Protein AF-A0A914VLB3-F1 (afdb_monomer_lite)

Secondary structure (DSSP, 8-state):
---SS-SS-TTTT-HHHHHHHHHHHTSHHHHHHHHHTHHHHHHHHHHH--SS---TTTHHHHHHHHHHHHHTTPPPPTT--HHHH--

Radius of gyration: 14.87 Å; chains: 1; bounding box: 30×30×35 Å

Structure (mmCIF, N/CA/C/O backbone):
data_AF-A0A914VLB3-F1
#
_entry.id   AF-A0A914VLB3-F1
#
loop_
_atom_site.group_PDB
_atom_site.id
_atom_site.type_symbol
_atom_site.label_atom_id
_atom_site.label_alt_id
_atom_site.label_comp_id
_atom_site.label_asym_id
_atom_site.label_entity_id
_atom_site.label_seq_id
_atom_site.pdbx_PDB_ins_code
_atom_site.Cartn_x
_atom_site.Cartn_y
_atom_site.Cartn_z
_atom_site.occupancy
_atom_site.B_iso_or_equiv
_atom_site.auth_seq_id
_atom_site.auth_comp_id
_atom_site.auth_asym_id
_atom_site.auth_atom_id
_atom_site.pdbx_PDB_model_num
ATOM 1 N N . MET A 1 1 ? 2.559 16.421 10.327 1.00 33.94 1 MET A N 1
ATOM 2 C CA . MET A 1 1 ? 2.846 16.433 8.876 1.00 33.94 1 MET A CA 1
ATOM 3 C C . MET A 1 1 ? 1.870 15.483 8.201 1.00 33.94 1 MET A C 1
ATOM 5 O O . MET A 1 1 ? 2.114 14.291 8.178 1.00 33.94 1 MET A O 1
ATOM 9 N N . CYS A 1 2 ? 0.731 16.004 7.748 1.00 38.94 2 CYS A N 1
ATOM 10 C CA . CYS A 1 2 ? -0.316 15.256 7.048 1.00 38.94 2 CYS A CA 1
ATOM 11 C C . CYS A 1 2 ? -0.679 16.084 5.807 1.00 38.94 2 CYS A C 1
ATOM 13 O O . CYS A 1 2 ? -1.554 16.945 5.862 1.00 38.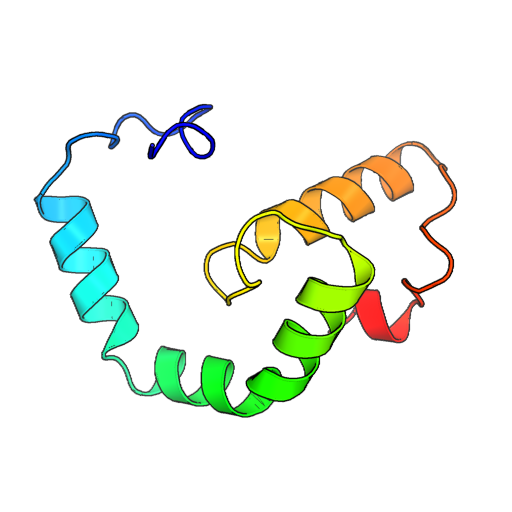94 2 CYS A O 1
ATOM 15 N N . ALA A 1 3 ? 0.134 15.984 4.752 1.00 41.44 3 ALA A N 1
ATOM 16 C CA . ALA A 1 3 ? 0.069 16.931 3.632 1.00 41.44 3 ALA A CA 1
ATOM 17 C C . ALA A 1 3 ? 0.161 16.301 2.237 1.00 41.44 3 ALA A C 1
ATOM 19 O O . ALA A 1 3 ? 0.049 17.033 1.262 1.00 41.44 3 ALA A O 1
ATOM 20 N N . LEU A 1 4 ? 0.318 14.981 2.104 1.00 46.50 4 LEU A N 1
ATOM 21 C CA . LEU A 1 4 ? 0.494 14.359 0.782 1.00 46.50 4 LEU A CA 1
ATOM 22 C C . LEU A 1 4 ? -0.757 13.657 0.229 1.00 46.50 4 LEU A C 1
ATOM 24 O O . LEU A 1 4 ? -0.729 13.188 -0.897 1.00 46.50 4 LEU A O 1
ATOM 28 N N . LEU A 1 5 ? -1.884 13.685 0.949 1.00 47.25 5 LEU A N 1
ATOM 29 C CA . LEU A 1 5 ? -3.205 13.249 0.455 1.00 47.25 5 LEU A CA 1
ATOM 30 C C . LEU A 1 5 ? -4.107 14.431 0.035 1.00 47.25 5 LEU A C 1
ATOM 32 O O . LEU A 1 5 ? -5.318 14.296 -0.105 1.00 47.25 5 LEU A O 1
ATOM 36 N N . LYS A 1 6 ? -3.522 15.625 -0.138 1.00 50.66 6 LYS A N 1
ATOM 37 C CA . LYS A 1 6 ? -4.229 16.916 -0.256 1.00 50.66 6 LYS A CA 1
ATOM 38 C C . LYS A 1 6 ? -4.484 17.404 -1.686 1.00 50.66 6 LYS A C 1
ATOM 40 O O . LYS A 1 6 ? -4.800 18.574 -1.872 1.00 50.66 6 LYS A O 1
ATOM 45 N N . ILE A 1 7 ? -4.355 16.551 -2.698 1.00 44.34 7 ILE A N 1
ATOM 46 C CA . ILE A 1 7 ? -4.601 16.944 -4.091 1.00 44.34 7 ILE A CA 1
ATOM 47 C C . ILE A 1 7 ? -5.824 16.172 -4.596 1.00 44.34 7 ILE A C 1
ATOM 49 O O . ILE A 1 7 ? -5.697 15.110 -5.188 1.00 44.34 7 ILE A O 1
ATOM 53 N N . GLY A 1 8 ? -7.019 1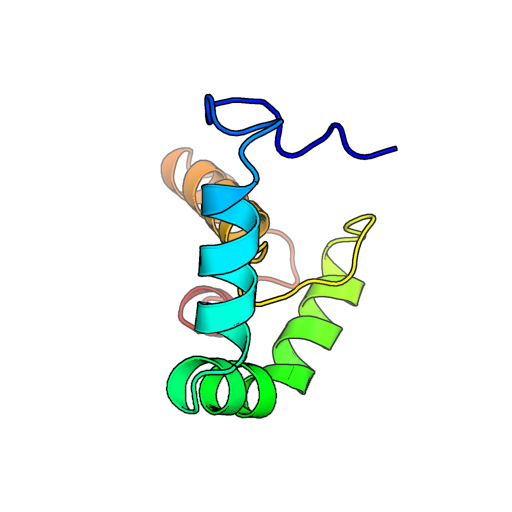6.699 -4.296 1.00 47.53 8 GLY A N 1
ATOM 54 C CA . GLY A 1 8 ? -8.273 16.294 -4.951 1.00 47.53 8 GLY A CA 1
ATOM 55 C C . GLY A 1 8 ? -9.512 16.169 -4.057 1.00 47.53 8 GLY A C 1
ATOM 56 O O . GLY A 1 8 ? -10.623 16.315 -4.555 1.00 47.53 8 GLY A O 1
AT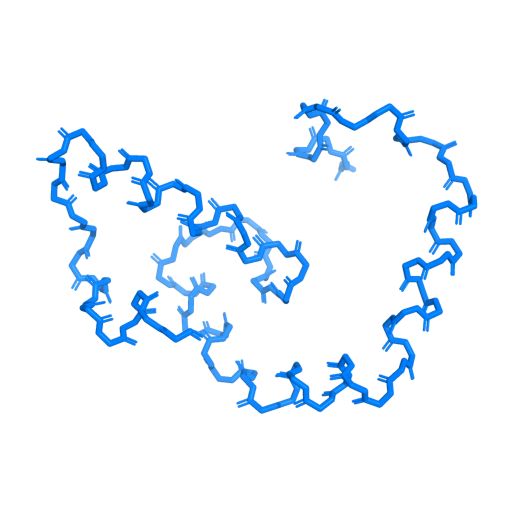OM 57 N N . TYR A 1 9 ? -9.362 15.944 -2.749 1.00 52.44 9 TYR A N 1
ATOM 58 C CA . TYR A 1 9 ? -10.499 15.667 -1.860 1.00 52.44 9 TYR A CA 1
ATOM 59 C C . TYR A 1 9 ? -10.778 16.851 -0.925 1.00 52.44 9 TYR A C 1
ATOM 61 O O . TYR A 1 9 ? -9.958 17.184 -0.073 1.00 52.44 9 TYR A O 1
ATOM 69 N N . SER A 1 10 ? -11.954 17.480 -1.038 1.00 54.00 10 SER A N 1
ATOM 70 C CA . SER A 1 10 ? -12.368 18.623 -0.199 1.00 54.00 10 SER A CA 1
ATOM 71 C C . SER A 1 10 ? -12.691 18.246 1.262 1.00 54.00 10 SER A C 1
ATOM 73 O O . SER A 1 10 ? -13.431 18.960 1.937 1.00 54.00 10 SER A O 1
ATOM 75 N N . LEU A 1 11 ? -12.193 17.107 1.749 1.00 57.88 11 LEU A N 1
ATOM 76 C CA . LEU A 1 11 ? -12.515 16.550 3.067 1.00 57.88 11 LEU A CA 1
ATOM 77 C C . LEU A 1 11 ? -11.373 16.669 4.070 1.00 57.88 11 LEU A C 1
ATOM 79 O O . LEU A 1 11 ? -11.408 16.018 5.106 1.00 57.88 11 LEU A O 1
ATOM 83 N N . THR A 1 12 ? -10.362 17.485 3.789 1.00 63.44 12 THR A N 1
ATOM 84 C CA . THR A 1 12 ? -9.139 17.514 4.595 1.00 63.44 12 THR A CA 1
ATOM 85 C C . THR A 1 12 ? -9.278 17.965 6.041 1.00 63.44 12 THR A C 1
ATOM 87 O O . THR A 1 12 ? -8.287 17.884 6.750 1.00 63.44 12 THR A O 1
ATOM 90 N N . ASP A 1 13 ? -10.478 18.350 6.473 1.00 71.81 13 ASP A N 1
ATOM 91 C CA . ASP A 1 13 ? -10.850 18.563 7.873 1.00 71.81 13 ASP A CA 1
ATOM 92 C C . ASP A 1 13 ? -12.318 18.131 8.093 1.00 71.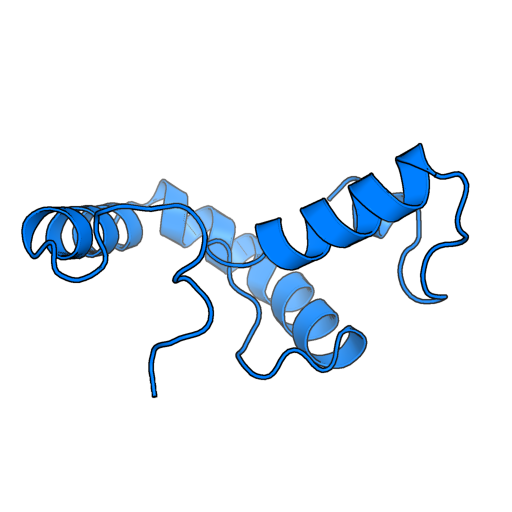81 13 ASP A C 1
ATOM 94 O O . ASP A 1 13 ? -13.160 18.899 8.560 1.00 71.81 13 ASP A O 1
ATOM 98 N N . CYS A 1 14 ? -12.676 16.913 7.668 1.00 83.44 14 CYS A N 1
ATOM 99 C CA . CYS A 1 14 ? -14.040 16.393 7.776 1.00 83.44 14 CYS A CA 1
ATOM 100 C C . CYS A 1 14 ? -14.135 15.274 8.819 1.00 83.44 14 CYS A C 1
ATOM 102 O O . CYS A 1 14 ? -13.997 14.098 8.494 1.00 83.44 14 CYS A O 1
ATOM 104 N N . ALA A 1 15 ? -14.509 15.633 10.051 1.00 89.12 15 ALA A N 1
ATOM 105 C CA . ALA A 1 15 ? -14.700 14.676 11.148 1.00 89.12 15 ALA A CA 1
ATOM 106 C C . ALA A 1 15 ? -15.676 13.534 10.800 1.00 89.12 15 ALA A C 1
ATOM 108 O O . ALA A 1 15 ? -15.560 12.419 11.307 1.00 89.12 15 ALA A O 1
ATOM 109 N N . ARG A 1 16 ? -16.647 13.792 9.911 1.00 88.75 16 ARG A N 1
ATOM 110 C CA . ARG A 1 16 ? -17.562 12.750 9.435 1.00 88.75 16 ARG A CA 1
ATOM 111 C C . ARG A 1 16 ? -16.868 11.740 8.521 1.00 88.75 16 ARG A C 1
ATOM 113 O O . ARG A 1 16 ? -17.213 10.564 8.578 1.00 88.75 16 ARG A O 1
ATOM 120 N N . ALA A 1 17 ? -15.933 12.184 7.685 1.00 86.12 17 ALA A N 1
ATOM 121 C CA . ALA A 1 17 ? -15.147 11.291 6.844 1.00 86.12 17 ALA A CA 1
ATOM 122 C C . ALA A 1 17 ? -14.248 10.403 7.709 1.00 86.12 17 ALA A C 1
ATOM 124 O O . ALA A 1 17 ? -14.284 9.187 7.546 1.00 86.12 17 ALA A O 1
ATOM 125 N N . ASP A 1 18 ? -13.556 10.992 8.687 1.00 87.25 18 ASP A N 1
ATOM 126 C CA . ASP A 1 18 ? -12.693 10.256 9.619 1.00 87.25 18 ASP A CA 1
ATOM 127 C C . ASP A 1 18 ? -13.483 9.176 10.370 1.00 87.25 18 ASP A C 1
ATOM 129 O O . ASP A 1 18 ? -13.119 8.002 10.347 1.00 87.25 18 ASP A O 1
ATOM 133 N N . GLN A 1 19 ? -14.648 9.535 10.925 1.00 92.00 19 GLN A N 1
ATOM 134 C CA . GLN A 1 19 ? -15.526 8.581 11.608 1.00 92.00 19 GLN A CA 1
ATOM 135 C C . GLN A 1 19 ? -15.962 7.421 10.696 1.00 92.00 19 GLN A C 1
ATOM 137 O O . GLN A 1 19 ? -16.057 6.276 11.137 1.00 92.00 19 GLN A O 1
ATOM 142 N N . LEU A 1 20 ? -16.285 7.706 9.431 1.00 93.06 20 LEU A N 1
ATOM 143 C CA . LEU A 1 20 ? -16.705 6.680 8.476 1.00 93.06 20 LEU A CA 1
ATOM 144 C C . LEU A 1 20 ? -15.546 5.760 8.080 1.00 93.06 20 LEU A C 1
ATOM 146 O O . LEU A 1 20 ? -15.762 4.557 7.943 1.00 93.06 20 LEU A O 1
ATOM 150 N N . ILE A 1 21 ? -14.335 6.302 7.939 1.00 90.12 21 ILE A N 1
ATOM 151 C CA . ILE A 1 21 ? -13.121 5.522 7.675 1.00 90.12 21 ILE A CA 1
ATOM 152 C C . ILE A 1 21 ? -12.831 4.592 8.855 1.00 90.12 21 ILE A C 1
ATOM 154 O O . ILE A 1 21 ? -12.647 3.395 8.649 1.00 90.12 21 ILE A O 1
ATOM 158 N N . GLU A 1 22 ? -12.882 5.097 10.090 1.00 93.75 22 GLU A N 1
ATOM 159 C CA . GLU A 1 22 ? -12.697 4.275 11.291 1.00 93.75 22 GLU A CA 1
ATOM 160 C C . GLU A 1 22 ? -13.733 3.144 11.363 1.00 93.75 22 GLU A C 1
ATOM 162 O O . GLU A 1 22 ? -13.383 1.987 11.600 1.00 93.75 22 GLU A O 1
ATOM 167 N N . GLN A 1 23 ? -15.012 3.445 11.105 1.00 96.00 23 GLN A N 1
ATOM 168 C CA . GLN A 1 23 ? -16.075 2.432 11.063 1.00 96.00 23 GLN A CA 1
ATOM 169 C C . GLN A 1 23 ? -15.828 1.385 9.974 1.00 96.00 23 GLN A C 1
ATOM 171 O O . GLN A 1 23 ? -15.994 0.189 10.218 1.00 96.00 23 GLN A O 1
ATOM 176 N N . PHE A 1 24 ? -15.402 1.820 8.790 1.00 93.56 24 PHE A N 1
ATOM 177 C CA . PHE A 1 24 ? -15.074 0.937 7.677 1.00 93.56 24 PHE A CA 1
ATOM 178 C C . PHE A 1 24 ? -13.909 -0.004 8.018 1.00 93.56 24 PHE A C 1
ATOM 180 O O . PHE A 1 24 ? -14.015 -1.214 7.800 1.00 93.56 24 PHE A O 1
ATOM 187 N N . GLN A 1 25 ? -12.853 0.514 8.647 1.00 95.19 25 GLN A N 1
ATOM 188 C CA . GLN A 1 25 ? -11.699 -0.273 9.096 1.00 95.19 25 GLN A CA 1
ATOM 189 C C . GLN A 1 25 ? -12.064 -1.325 10.157 1.00 95.19 25 GLN A C 1
ATOM 191 O O . GLN A 1 25 ? -11.372 -2.334 10.312 1.00 95.19 25 GLN A O 1
ATOM 196 N N . GLN A 1 26 ? -13.168 -1.131 10.887 1.00 97.56 26 GLN A N 1
ATOM 197 C CA . GLN A 1 26 ? -13.656 -2.120 11.848 1.00 97.56 26 GLN A CA 1
ATOM 198 C C . GLN A 1 26 ? -14.451 -3.271 11.222 1.00 97.56 26 GLN A C 1
ATOM 200 O O . GLN A 1 26 ? -14.663 -4.272 11.913 1.00 97.56 26 GLN A O 1
ATOM 205 N N . THR A 1 27 ? -14.854 -3.170 9.953 1.00 98.00 27 THR A N 1
ATOM 206 C CA . THR A 1 27 ? -15.616 -4.226 9.270 1.00 98.00 27 THR A CA 1
ATOM 207 C C . THR A 1 27 ? -14.783 -5.488 9.049 1.00 98.00 27 THR A C 1
ATOM 209 O O . THR A 1 27 ? -13.578 -5.427 8.795 1.00 98.00 27 THR A O 1
ATOM 212 N N . ASP A 1 28 ? -15.441 -6.649 9.085 1.00 98.44 28 ASP A N 1
ATOM 213 C CA . ASP A 1 28 ? -14.783 -7.935 8.829 1.00 98.44 28 ASP A CA 1
ATOM 214 C C . ASP A 1 28 ? -14.202 -7.998 7.414 1.00 98.44 28 ASP A C 1
ATOM 216 O O . ASP A 1 28 ? -13.114 -8.527 7.219 1.00 98.44 28 ASP A O 1
ATOM 220 N N . SER A 1 29 ? -14.883 -7.404 6.427 1.00 97.25 29 SER A N 1
ATOM 221 C CA . SER A 1 29 ? -14.392 -7.355 5.046 1.00 97.25 29 SER A CA 1
ATOM 222 C C . SER A 1 29 ? -13.040 -6.652 4.959 1.00 97.25 29 SER A C 1
ATOM 224 O O . SER A 1 29 ? -12.109 -7.191 4.365 1.00 97.25 29 SER A O 1
ATOM 226 N N . TYR A 1 30 ? -12.919 -5.470 5.571 1.00 96.81 30 TYR A N 1
ATOM 227 C CA . TYR A 1 30 ? -11.661 -4.733 5.592 1.00 96.81 30 TYR A CA 1
ATOM 228 C C . TYR A 1 30 ? -10.570 -5.540 6.308 1.00 96.81 30 TYR A C 1
ATOM 230 O O . TYR A 1 30 ? -9.491 -5.757 5.757 1.00 96.81 30 TYR A O 1
ATOM 238 N N . LYS A 1 31 ? -10.866 -6.050 7.511 1.00 98.25 31 LYS A N 1
ATOM 239 C CA . LYS A 1 31 ? -9.906 -6.822 8.315 1.00 98.25 31 LYS A CA 1
ATOM 240 C C . LYS A 1 31 ? -9.414 -8.070 7.584 1.00 98.25 31 LYS A C 1
ATOM 242 O O . LYS A 1 31 ? -8.214 -8.334 7.584 1.00 98.25 31 LYS A O 1
ATOM 247 N N . ASN A 1 32 ? -10.314 -8.798 6.926 1.00 98.44 32 ASN A N 1
ATOM 248 C CA . ASN A 1 32 ? -9.989 -10.024 6.202 1.00 98.44 32 ASN A CA 1
ATOM 249 C C . ASN A 1 32 ? -9.105 -9.749 4.981 1.00 98.44 32 ASN A C 1
ATOM 251 O O . ASN A 1 32 ? -8.108 -10.443 4.794 1.00 98.44 32 ASN A O 1
ATOM 255 N N . ILE A 1 33 ? -9.424 -8.724 4.180 1.00 97.25 33 ILE A N 1
ATOM 256 C CA . ILE A 1 33 ? -8.608 -8.344 3.013 1.00 97.25 33 ILE A CA 1
ATOM 257 C C . ILE A 1 33 ? -7.220 -7.889 3.466 1.00 97.25 33 ILE A C 1
ATOM 259 O O . ILE A 1 33 ? -6.214 -8.328 2.903 1.00 97.25 33 ILE A O 1
ATOM 263 N N . THR A 1 34 ? -7.156 -7.055 4.505 1.00 97.00 34 THR A N 1
ATOM 264 C CA . THR A 1 34 ? -5.888 -6.552 5.042 1.00 97.00 34 THR A CA 1
ATOM 265 C C . THR A 1 34 ? -5.025 -7.681 5.602 1.00 97.00 34 THR A C 1
ATOM 267 O O . THR A 1 34 ? -3.839 -7.758 5.285 1.00 97.00 34 THR A O 1
ATOM 270 N N . ALA A 1 35 ? -5.608 -8.604 6.372 1.00 98.00 35 ALA A N 1
ATOM 271 C CA . ALA A 1 35 ? -4.886 -9.753 6.917 1.00 98.00 35 ALA A CA 1
ATOM 272 C C . ALA A 1 35 ? -4.394 -10.705 5.814 1.00 98.00 35 ALA A C 1
ATOM 274 O O . ALA A 1 35 ? -3.237 -11.125 5.834 1.00 98.00 35 ALA A O 1
ATOM 275 N N . ALA A 1 36 ? -5.234 -11.001 4.817 1.00 98.00 36 ALA A N 1
ATOM 276 C CA . ALA A 1 36 ? -4.879 -11.884 3.706 1.00 98.00 36 ALA A CA 1
ATOM 277 C C . ALA A 1 36 ? -3.730 -11.338 2.836 1.00 98.00 36 ALA A C 1
ATOM 279 O O . ALA A 1 36 ? -3.008 -12.116 2.213 1.00 98.00 36 ALA A O 1
ATOM 280 N N . ASN A 1 37 ? -3.532 -10.014 2.812 1.00 97.56 37 ASN A N 1
ATOM 281 C CA . ASN A 1 37 ? -2.540 -9.343 1.967 1.00 97.56 37 ASN A CA 1
ATOM 282 C C . ASN A 1 37 ? -1.387 -8.693 2.745 1.00 97.56 37 ASN A C 1
ATOM 284 O O . ASN A 1 37 ? -0.551 -8.011 2.153 1.00 97.56 37 ASN A O 1
ATOM 288 N N . GLN A 1 38 ? -1.277 -8.939 4.052 1.00 97.25 38 GLN A N 1
ATOM 289 C CA . GLN A 1 38 ? -0.282 -8.286 4.907 1.00 97.25 38 GLN A CA 1
ATOM 290 C C . GLN A 1 38 ? 1.160 -8.446 4.392 1.00 97.25 38 GLN A C 1
ATOM 292 O O . GLN A 1 38 ? 1.934 -7.489 4.387 1.00 97.25 38 GLN A O 1
ATOM 297 N N . GLN A 1 39 ? 1.525 -9.643 3.920 1.00 97.12 39 GLN A N 1
ATOM 298 C CA . GLN A 1 39 ? 2.857 -9.890 3.361 1.00 97.12 39 GLN A CA 1
ATOM 299 C C . GLN A 1 39 ? 3.093 -9.105 2.064 1.00 97.12 39 GLN A C 1
ATOM 301 O O . GLN A 1 39 ? 4.187 -8.585 1.854 1.00 97.12 39 GLN A O 1
ATOM 306 N N . PHE A 1 40 ? 2.075 -9.000 1.210 1.00 96.62 40 PHE A N 1
ATOM 307 C CA . PHE A 1 40 ? 2.160 -8.258 -0.044 1.00 96.62 40 PHE A CA 1
ATOM 308 C C . PHE A 1 40 ? 2.382 -6.764 0.219 1.00 96.62 40 PHE A C 1
ATOM 310 O O . PHE A 1 40 ? 3.294 -6.161 -0.342 1.00 96.62 40 PHE A O 1
ATOM 317 N N . PHE A 1 41 ? 1.647 -6.187 1.171 1.00 96.94 41 PHE A N 1
ATOM 318 C CA . PHE A 1 41 ? 1.841 -4.797 1.587 1.00 96.94 41 PHE A CA 1
ATOM 319 C C . PHE A 1 41 ? 3.240 -4.536 2.162 1.00 96.94 41 PHE A C 1
ATOM 321 O O . PHE A 1 41 ? 3.864 -3.517 1.853 1.00 96.94 41 PHE A O 1
ATOM 328 N N . ALA A 1 42 ? 3.784 -5.472 2.944 1.00 96.38 42 ALA A N 1
ATOM 329 C CA . ALA A 1 42 ? 5.151 -5.367 3.452 1.00 96.38 42 ALA A CA 1
ATOM 330 C C . ALA A 1 42 ? 6.197 -5.393 2.320 1.00 96.38 42 ALA A C 1
ATOM 332 O O . ALA A 1 42 ? 7.154 -4.618 2.343 1.00 96.38 42 ALA A O 1
ATOM 333 N N . GLN A 1 43 ? 5.997 -6.240 1.305 1.00 95.75 43 GLN A N 1
ATOM 334 C CA . GLN A 1 43 ? 6.859 -6.285 0.119 1.00 95.75 43 GLN A CA 1
ATOM 335 C C . GLN A 1 43 ? 6.806 -4.968 -0.661 1.00 95.75 43 GLN A C 1
ATOM 337 O O . GLN A 1 43 ? 7.855 -4.390 -0.941 1.00 95.75 43 GLN A O 1
ATOM 342 N N . LEU A 1 44 ? 5.607 -4.448 -0.934 1.00 96.12 44 LEU A N 1
ATOM 343 C CA . LEU A 1 44 ? 5.437 -3.173 -1.634 1.00 96.12 44 LEU A CA 1
ATOM 344 C C . LEU A 1 44 ? 6.054 -2.000 -0.867 1.00 96.12 44 LEU A C 1
ATOM 346 O O . LEU A 1 44 ? 6.692 -1.142 -1.475 1.00 96.12 44 LEU A O 1
ATOM 350 N N . THR A 1 45 ? 5.936 -1.986 0.463 1.00 95.81 45 THR A N 1
ATOM 351 C CA . THR A 1 45 ? 6.591 -0.975 1.311 1.00 95.81 45 THR A CA 1
ATOM 352 C C . THR A 1 45 ? 8.107 -0.977 1.104 1.00 95.81 4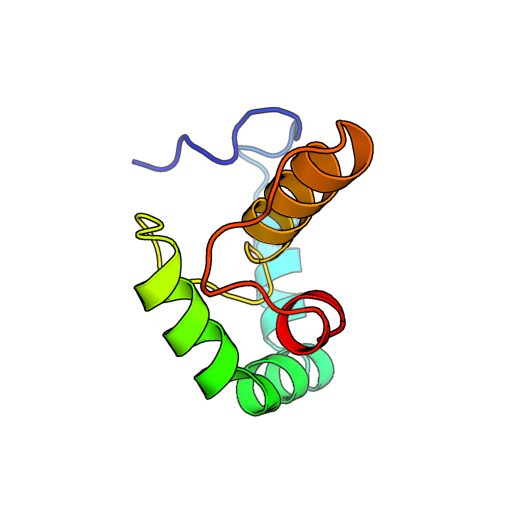5 THR A C 1
ATOM 354 O O . THR A 1 45 ? 8.722 0.080 0.991 1.00 95.81 45 THR A O 1
ATOM 357 N N . ASN A 1 46 ? 8.712 -2.162 0.996 1.00 95.50 46 ASN A N 1
ATOM 358 C CA . ASN A 1 46 ? 10.148 -2.299 0.765 1.00 95.50 46 ASN A CA 1
ATOM 359 C C . ASN A 1 46 ? 10.553 -1.924 -0.674 1.00 95.50 46 ASN A C 1
ATOM 361 O O . ASN A 1 46 ? 11.571 -1.270 -0.881 1.00 95.50 46 ASN A O 1
ATOM 365 N N . PHE A 1 47 ? 9.758 -2.311 -1.676 1.00 94.00 47 PHE A N 1
ATOM 366 C CA . PHE A 1 47 ? 10.078 -2.061 -3.086 1.00 94.00 47 PHE A CA 1
ATOM 367 C C . PHE A 1 47 ? 9.967 -0.596 -3.497 1.00 94.00 47 PHE A C 1
ATOM 369 O O . PHE A 1 47 ? 10.755 -0.120 -4.313 1.00 94.00 47 PHE A O 1
ATOM 376 N N . THR A 1 48 ? 8.970 0.108 -2.967 1.00 91.62 48 THR A N 1
ATOM 377 C CA . THR A 1 48 ? 8.615 1.454 -3.436 1.00 91.62 48 THR A CA 1
ATOM 378 C C . THR A 1 48 ? 9.382 2.563 -2.729 1.00 91.62 48 THR A C 1
ATOM 380 O O . THR A 1 48 ? 9.432 3.681 -3.237 1.00 91.62 48 THR A O 1
ATOM 383 N N . GLY A 1 49 ? 9.957 2.290 -1.551 1.00 86.50 49 GLY A N 1
ATOM 384 C CA . GLY A 1 49 ? 10.538 3.334 -0.703 1.00 86.50 49 GLY A CA 1
ATOM 385 C C . GLY A 1 49 ? 9.512 4.392 -0.276 1.00 86.50 49 GLY A C 1
ATOM 386 O O . GLY A 1 49 ? 9.891 5.516 0.060 1.00 86.50 49 GLY A O 1
ATOM 387 N N . PHE A 1 50 ? 8.215 4.058 -0.325 1.00 86.62 50 PHE A N 1
ATOM 388 C CA . PHE A 1 50 ? 7.127 4.954 0.050 1.00 86.62 50 PHE A CA 1
ATOM 389 C C . PHE A 1 50 ? 7.301 5.380 1.522 1.00 86.62 50 PHE A C 1
ATOM 391 O O . PHE A 1 50 ? 7.603 4.540 2.372 1.00 86.62 50 PHE A O 1
ATOM 398 N N . PRO A 1 51 ? 7.153 6.677 1.861 1.00 87.75 51 PRO A N 1
ATOM 399 C CA . PRO A 1 51 ? 7.539 7.199 3.177 1.00 87.75 51 PRO A CA 1
ATOM 400 C C . PRO A 1 51 ? 6.648 6.707 4.324 1.00 87.75 51 PRO A C 1
ATOM 402 O O . PRO A 1 51 ? 6.973 6.916 5.492 1.00 87.75 51 PRO A O 1
ATOM 405 N N . ILE A 1 52 ? 5.516 6.085 3.998 1.00 92.00 52 ILE A N 1
ATOM 406 C CA . ILE A 1 52 ? 4.600 5.455 4.942 1.00 92.00 52 ILE A CA 1
ATOM 407 C C . ILE A 1 52 ? 4.396 3.990 4.540 1.00 92.00 52 ILE A C 1
ATOM 409 O O . ILE A 1 52 ? 4.500 3.674 3.354 1.00 92.00 52 ILE A O 1
ATOM 413 N N . PRO A 1 53 ? 4.087 3.092 5.492 1.00 95.38 53 PRO A N 1
ATOM 414 C CA . PRO A 1 53 ? 3.746 1.716 5.163 1.00 95.38 53 PRO A CA 1
ATOM 415 C C . PRO A 1 53 ? 2.595 1.649 4.161 1.00 95.38 53 PRO A C 1
ATOM 417 O O . PRO A 1 53 ? 1.612 2.387 4.278 1.00 95.38 53 PRO A O 1
ATOM 420 N N . VAL A 1 54 ? 2.720 0.751 3.192 1.00 95.75 54 VAL A N 1
ATOM 421 C CA . VAL A 1 54 ? 1.647 0.469 2.242 1.00 95.75 54 VAL A CA 1
ATOM 422 C C . VAL A 1 54 ? 0.519 -0.242 2.984 1.00 95.75 54 VAL A C 1
ATOM 424 O O . VAL A 1 54 ? 0.754 -1.172 3.755 1.00 95.75 54 VAL A O 1
ATOM 427 N N . THR A 1 55 ? -0.707 0.214 2.766 1.00 95.44 55 THR A N 1
ATOM 428 C CA . THR A 1 55 ? -1.943 -0.341 3.317 1.00 95.44 55 THR A CA 1
ATOM 429 C C . THR A 1 55 ? -3.004 -0.387 2.225 1.00 95.44 55 THR A C 1
ATOM 431 O O . THR A 1 55 ? -2.822 0.166 1.138 1.00 95.44 55 THR A O 1
ATOM 434 N N . LEU A 1 56 ? -4.142 -1.020 2.509 1.00 94.94 56 LEU A N 1
ATOM 435 C CA . LEU A 1 56 ? -5.256 -1.079 1.565 1.00 94.94 56 LEU A CA 1
ATOM 436 C C . LEU A 1 56 ? -5.732 0.324 1.135 1.00 94.94 56 LEU A C 1
ATOM 438 O O . LEU A 1 56 ? -6.126 0.520 -0.009 1.00 94.94 56 LEU A O 1
ATOM 442 N N . GLU A 1 57 ? -5.663 1.310 2.029 1.00 91.31 57 GLU A N 1
ATOM 443 C CA . GLU A 1 57 ? -6.125 2.678 1.780 1.00 91.31 57 GLU A CA 1
ATOM 444 C C . GLU A 1 57 ? -5.196 3.502 0.909 1.00 91.31 57 GLU A C 1
ATOM 446 O O . GLU A 1 57 ? -5.661 4.469 0.321 1.00 91.31 57 GLU A O 1
ATOM 451 N N . ASN A 1 58 ? -3.903 3.183 0.858 1.00 92.69 58 ASN A N 1
ATOM 452 C CA . ASN A 1 58 ? -2.927 3.974 0.106 1.00 92.69 58 ASN A CA 1
ATOM 453 C C . ASN A 1 58 ? -2.308 3.211 -1.073 1.00 92.69 58 ASN A C 1
ATOM 455 O O . ASN A 1 58 ? -1.589 3.818 -1.866 1.00 92.69 58 ASN A O 1
ATOM 459 N N . LEU A 1 59 ? -2.627 1.920 -1.232 1.00 94.75 59 LEU A N 1
ATOM 460 C CA . LEU A 1 59 ? -2.167 1.081 -2.341 1.00 94.75 59 LEU A CA 1
ATOM 461 C C . LEU A 1 59 ? -2.466 1.706 -3.709 1.00 94.75 59 LEU A C 1
ATOM 463 O O . LEU A 1 59 ? -1.648 1.602 -4.623 1.00 94.75 59 LEU A O 1
ATOM 467 N N . TYR A 1 60 ? -3.605 2.394 -3.829 1.00 92.62 60 TYR A N 1
ATOM 468 C CA . TYR A 1 60 ? -4.017 3.055 -5.066 1.00 92.62 60 TYR A CA 1
ATOM 469 C C . TYR A 1 60 ? -2.965 4.048 -5.583 1.00 92.62 60 TYR A C 1
ATOM 471 O O . TYR A 1 60 ? -2.816 4.193 -6.784 1.00 92.62 60 TYR A O 1
ATOM 479 N N . VAL A 1 61 ? -2.163 4.666 -4.706 1.00 92.44 61 VAL A N 1
ATOM 480 C CA . VAL A 1 61 ? -1.094 5.594 -5.116 1.00 92.44 61 VAL A CA 1
ATOM 481 C C . VAL A 1 61 ? -0.033 4.882 -5.961 1.00 92.44 61 VAL A C 1
ATOM 483 O O . VAL A 1 61 ? 0.481 5.446 -6.925 1.00 92.44 61 VAL A O 1
ATOM 486 N N . ILE A 1 62 ? 0.291 3.635 -5.612 1.00 94.69 62 ILE A N 1
ATOM 487 C CA . ILE A 1 62 ? 1.254 2.810 -6.351 1.00 94.69 62 ILE A CA 1
ATOM 488 C C . ILE A 1 62 ? 0.610 2.303 -7.643 1.00 94.69 62 ILE A C 1
ATOM 490 O O . ILE A 1 62 ? 1.224 2.369 -8.707 1.00 94.69 62 ILE A O 1
ATOM 494 N N . GLN A 1 63 ? -0.632 1.822 -7.557 1.00 95.12 63 GLN A N 1
ATOM 495 C CA . GLN A 1 63 ? -1.362 1.286 -8.704 1.00 95.12 63 GLN A CA 1
ATOM 496 C C . GLN A 1 63 ? -1.626 2.357 -9.775 1.00 95.12 63 GLN A C 1
ATOM 498 O O . GLN A 1 63 ? -1.410 2.081 -10.954 1.00 95.12 63 GLN A O 1
ATOM 503 N N . ASP A 1 64 ? -1.985 3.580 -9.381 1.00 95.25 64 ASP A N 1
ATOM 504 C CA . ASP A 1 64 ? -2.160 4.723 -10.282 1.00 95.25 64 ASP A CA 1
ATOM 505 C C . ASP A 1 64 ? -0.855 5.070 -11.006 1.00 95.25 64 ASP A C 1
ATOM 507 O O . ASP A 1 64 ? -0.857 5.270 -12.220 1.00 95.25 64 ASP A O 1
ATOM 511 N N . ALA A 1 65 ? 0.276 5.102 -10.291 1.00 94.31 65 ALA A N 1
ATOM 512 C CA . ALA A 1 65 ? 1.576 5.383 -10.897 1.00 94.31 65 ALA A CA 1
ATOM 513 C C . ALA A 1 65 ? 1.944 4.333 -11.960 1.00 94.31 65 ALA A C 1
ATOM 515 O O . ALA A 1 65 ? 2.252 4.690 -13.098 1.00 94.31 65 ALA A O 1
ATOM 516 N N . LEU A 1 66 ? 1.828 3.044 -11.622 1.00 96.06 66 LEU A N 1
ATOM 517 C CA . LEU A 1 66 ? 2.092 1.937 -12.551 1.00 96.06 66 LEU A CA 1
ATOM 518 C C . LEU A 1 66 ? 1.124 1.944 -13.742 1.00 96.06 66 LEU A C 1
ATOM 520 O O . LEU A 1 66 ? 1.524 1.693 -14.882 1.00 96.06 66 LEU A O 1
ATOM 524 N N . PHE A 1 67 ? -0.153 2.251 -13.506 1.00 96.19 67 PHE A N 1
ATOM 525 C CA . PHE A 1 67 ? -1.145 2.374 -14.570 1.00 96.19 67 PHE A CA 1
ATOM 526 C C . PHE A 1 67 ? -0.795 3.512 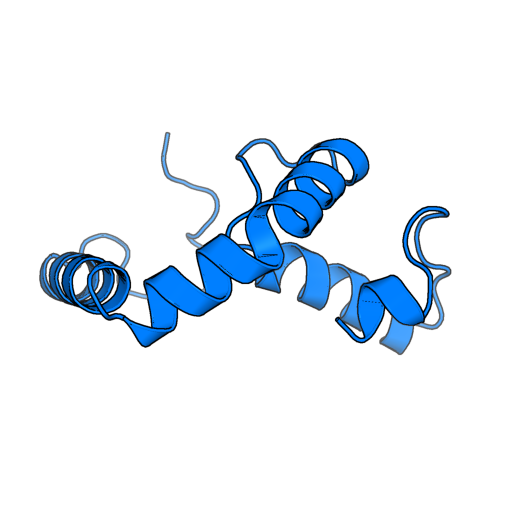-15.535 1.00 96.19 67 PHE A C 1
ATOM 528 O O . PHE A 1 67 ? -0.807 3.313 -16.749 1.00 96.19 67 PHE A O 1
ATOM 535 N N . ILE A 1 68 ? -0.422 4.685 -15.016 1.00 96.75 68 ILE A N 1
ATOM 536 C CA . ILE A 1 68 ? 0.005 5.824 -15.836 1.00 96.75 68 ILE A CA 1
ATOM 537 C C . ILE A 1 68 ? 1.237 5.458 -16.668 1.00 96.75 68 ILE A C 1
ATOM 539 O O . ILE A 1 68 ? 1.256 5.747 -17.866 1.00 96.75 68 ILE A O 1
ATOM 543 N N . GLU A 1 69 ? 2.239 4.807 -16.070 1.00 96.19 69 GLU A N 1
ATOM 544 C CA . GLU A 1 69 ? 3.418 4.314 -16.794 1.00 96.19 69 GLU A CA 1
ATOM 545 C C . GLU A 1 69 ? 3.015 3.384 -17.946 1.00 96.19 69 GLU A C 1
ATOM 547 O O . GLU A 1 69 ? 3.441 3.594 -19.083 1.00 96.19 69 GLU A O 1
ATOM 552 N N . SER A 1 70 ? 2.114 2.432 -17.683 1.00 94.75 70 SER A N 1
ATOM 553 C CA . SER A 1 70 ? 1.596 1.495 -18.686 1.00 94.75 70 SER A CA 1
ATOM 554 C C . SER A 1 70 ? 0.895 2.210 -19.846 1.00 94.75 70 SER A C 1
ATOM 556 O O . SER A 1 70 ? 1.216 1.965 -21.010 1.00 94.75 70 SER A O 1
ATOM 558 N N . VAL A 1 71 ? 0.006 3.167 -19.549 1.00 97.25 71 VAL A N 1
ATOM 559 C CA . VAL A 1 71 ? -0.711 3.970 -20.561 1.00 97.25 71 VAL A CA 1
ATOM 560 C C . VAL A 1 71 ? 0.252 4.743 -21.470 1.00 97.25 71 VAL A C 1
ATOM 562 O O . VAL A 1 71 ? -0.036 4.946 -22.651 1.00 97.25 71 VAL A O 1
ATOM 565 N N . HIS A 1 72 ? 1.411 5.148 -20.948 1.00 97.56 72 HIS A N 1
ATOM 566 C CA . HIS A 1 72 ? 2.431 5.888 -21.694 1.00 97.56 72 HIS A CA 1
ATOM 567 C C . HIS A 1 72 ? 3.538 4.990 -22.269 1.00 97.56 72 HIS A C 1
ATOM 569 O O . HIS A 1 72 ? 4.535 5.506 -22.774 1.00 97.56 72 HIS A O 1
ATOM 575 N N . ASN A 1 73 ? 3.359 3.663 -22.246 1.00 96.75 73 ASN A N 1
ATOM 576 C CA . ASN A 1 73 ? 4.337 2.669 -22.705 1.00 96.75 73 ASN A CA 1
ATOM 577 C C . ASN A 1 73 ? 5.712 2.808 -22.025 1.00 96.75 73 ASN A C 1
ATOM 579 O O . ASN A 1 73 ? 6.749 2.543 -22.639 1.00 96.75 73 ASN A O 1
ATOM 583 N N . LEU A 1 74 ? 5.727 3.250 -20.767 1.00 96.88 74 LEU A N 1
ATOM 584 C CA . LEU A 1 74 ? 6.931 3.282 -19.948 1.00 96.88 74 LEU A CA 1
ATOM 585 C C . LEU A 1 74 ? 7.152 1.906 -19.307 1.00 96.88 74 LEU A C 1
ATOM 587 O O . LEU A 1 74 ? 6.185 1.239 -18.931 1.00 96.88 74 LEU A O 1
ATOM 591 N N . PRO A 1 75 ? 8.412 1.453 -19.192 1.00 95.31 75 PRO A N 1
ATOM 592 C CA . PRO A 1 75 ? 8.705 0.199 -18.522 1.00 95.31 75 PRO A CA 1
ATOM 593 C C . PRO A 1 75 ? 8.435 0.337 -17.024 1.00 95.31 75 PRO A C 1
ATOM 595 O O . PRO A 1 75 ? 8.854 1.313 -16.403 1.00 95.31 75 PRO A O 1
ATOM 598 N N . TRP A 1 76 ? 7.803 -0.677 -16.443 1.00 95.62 76 TRP A N 1
ATOM 599 C CA . TRP A 1 76 ? 7.648 -0.755 -14.998 1.00 95.62 76 TRP A CA 1
ATOM 600 C C . TRP A 1 76 ? 8.982 -1.007 -14.282 1.00 95.62 76 TRP A C 1
ATOM 602 O O . TRP A 1 76 ? 9.931 -1.544 -14.873 1.00 95.62 76 TRP A O 1
ATOM 612 N N . PRO A 1 77 ? 9.062 -0.679 -12.980 1.00 95.19 77 PRO A N 1
ATOM 613 C CA . PRO A 1 77 ? 10.174 -1.089 -12.137 1.00 95.19 77 PRO A CA 1
ATOM 614 C C . PRO A 1 77 ? 10.379 -2.609 -12.155 1.00 95.19 77 PRO A C 1
ATOM 616 O O . PRO A 1 77 ? 9.423 -3.375 -12.216 1.00 95.19 77 PRO A O 1
ATOM 619 N N . ALA A 1 78 ? 11.626 -3.061 -11.994 1.00 95.12 78 ALA A N 1
ATOM 620 C CA . ALA A 1 78 ? 11.990 -4.481 -12.097 1.00 95.12 78 ALA A CA 1
ATOM 621 C C . ALA A 1 78 ? 11.244 -5.420 -11.125 1.00 95.12 78 ALA A C 1
ATOM 623 O O . ALA A 1 78 ? 11.169 -6.621 -11.368 1.00 95.12 78 ALA A O 1
ATOM 624 N N . TRP A 1 79 ? 10.718 -4.895 -10.017 1.00 94.56 79 TRP A N 1
ATOM 625 C CA . TRP A 1 79 ? 9.940 -5.664 -9.044 1.00 94.56 79 TRP A CA 1
ATOM 626 C C . TRP A 1 79 ? 8.472 -5.860 -9.457 1.00 94.56 79 TRP A C 1
ATOM 628 O O . TRP A 1 79 ? 7.808 -6.741 -8.915 1.00 94.56 79 TRP A O 1
ATOM 638 N N . CYS A 1 80 ? 7.953 -5.051 -10.383 1.00 96.00 80 CYS A N 1
ATOM 639 C CA . CYS A 1 80 ? 6.561 -5.093 -10.811 1.00 96.00 80 CYS A CA 1
ATOM 640 C C . CYS A 1 80 ? 6.412 -6.046 -12.003 1.00 96.00 80 CYS A C 1
ATOM 642 O O . CYS A 1 80 ? 6.585 -5.676 -13.164 1.00 96.00 80 CYS A O 1
ATOM 644 N N . THR A 1 81 ? 6.127 -7.311 -11.696 1.00 95.25 81 THR A N 1
ATOM 645 C CA . THR A 1 81 ? 5.730 -8.315 -12.690 1.00 95.25 81 THR A CA 1
ATOM 646 C C . THR A 1 81 ? 4.226 -8.237 -12.963 1.00 95.25 81 THR A C 1
ATOM 648 O O . THR A 1 81 ? 3.485 -7.619 -12.200 1.00 95.25 81 THR A O 1
ATOM 651 N N . ALA A 1 82 ? 3.753 -8.912 -14.016 1.00 93.06 82 ALA A N 1
ATOM 652 C CA . ALA A 1 82 ? 2.318 -9.026 -14.294 1.00 93.06 82 ALA A CA 1
ATOM 653 C C . ALA A 1 82 ? 1.544 -9.589 -13.085 1.00 93.06 82 ALA A C 1
ATOM 655 O O . ALA A 1 82 ? 0.547 -9.002 -12.681 1.00 93.06 82 ALA A O 1
ATOM 656 N N . ASP A 1 83 ? 2.069 -10.629 -12.425 1.00 93.38 83 ASP A N 1
ATOM 657 C CA . ASP A 1 83 ? 1.448 -11.209 -11.224 1.00 93.38 83 ASP A CA 1
ATOM 658 C C . ASP A 1 83 ? 1.358 -10.225 -10.047 1.00 93.38 83 ASP A C 1
ATOM 660 O O . ASP A 1 83 ? 0.446 -10.311 -9.230 1.00 93.38 83 ASP A O 1
ATOM 664 N N . VAL A 1 84 ? 2.323 -9.305 -9.926 1.00 93.69 84 VAL A N 1
ATOM 665 C CA . VAL A 1 84 ? 2.299 -8.258 -8.893 1.00 93.69 84 VAL A CA 1
ATOM 666 C C . VAL A 1 84 ? 1.254 -7.197 -9.227 1.00 93.69 84 VAL A C 1
ATOM 668 O O . VAL A 1 84 ? 0.624 -6.681 -8.312 1.00 93.69 84 VAL A O 1
ATOM 671 N N . TYR A 1 85 ? 1.076 -6.867 -10.508 1.00 94.31 85 TYR A N 1
ATOM 672 C CA . TYR A 1 85 ? 0.114 -5.858 -10.952 1.00 94.31 85 TYR A CA 1
ATOM 673 C C . TYR A 1 85 ? -1.341 -6.350 -10.918 1.00 94.31 85 TYR A C 1
ATOM 675 O O . TYR A 1 85 ? -2.248 -5.569 -10.649 1.00 94.31 85 TYR A O 1
ATOM 683 N N . GLU A 1 86 ? -1.571 -7.636 -11.187 1.00 91.06 86 GLU A N 1
ATOM 684 C CA . GLU A 1 86 ? -2.912 -8.242 -11.212 1.00 91.06 86 GLU A CA 1
ATOM 685 C C . GLU A 1 86 ? -3.480 -8.569 -9.820 1.00 91.06 86 GLU A C 1
ATOM 687 O O . GLU A 1 86 ? -4.652 -8.937 -9.708 1.00 91.06 86 GLU A O 1
ATOM 692 N N . LYS A 1 87 ? -2.659 -8.466 -8.773 1.00 84.88 87 LYS A N 1
ATOM 693 C CA . LYS A 1 87 ? -3.006 -8.817 -7.394 1.00 84.88 87 LYS A CA 1
ATOM 694 C C . LYS A 1 87 ? -3.623 -7.658 -6.617 1.00 84.88 87 LYS A C 1
ATOM 696 O O . LYS A 1 87 ? -4.603 -7.934 -5.887 1.00 84.88 87 LYS A O 1
#

Sequence (87 aa):
MCALLKIGYSLTDCARADQLIEQFQQTDSYKNITAANQQFFAQLTNFTGFPIPVTLENLYVIQDALFIESVHNLPWPAWCTADVYEK

pLDDT: mean 87.67, std 16.54, range [33.94, 98.44]

Organism: NCBI:txid2011161

Foldseek 3Di:
DPPPVPPDDPCPPPPVVVVVVVVVCPDPVNVVVQVVCVVLQVVCCVVVVPPDGGGPVCVVVVLVVVVVCVVVVHDDDPVDDPVNNVD

InterPro domains:
  IPR029033 Histidine phosphatase superfamily [G3DSA:3.40.50.1240] (5-87)
  IPR029033 Histidine phosphatase superfamily [SSF53254] (11-86)